Protein AF-A0A968U2H4-F1 (afdb_monomer_lite)

Radius of gyration: 17.53 Å; chains: 1; bounding box: 36×61×35 Å

Foldseek 3Di:
DVLLVQDDQDWAAPVRSLVSCVVVVDPCVVCVVVVVCLQVQHDDPPLADDPVCLVVDDPVNNVPVLNCLLNVDGQWDQDPPRIIGGPVVSSVSVVVSVCVVCVPPPDDPVDPPCPPPPPPPDD

Sequence (123 aa):
MELLRAFPDQPLSLPQIMQMLERRGINTQACRLHILALLEGHLPPGLVPTEKYADLLAPQSRQNPDYQMLLAAPLFQKLESQTYRPNYQQWNHFRSYLSTITASTHQKLSEPLTVGLGVLTQE

pLDDT: mean 83.1, std 10.62, range [44.88, 93.62]

Structure (mmCIF, N/CA/C/O backbone):
data_AF-A0A968U2H4-F1
#
_entry.id   AF-A0A968U2H4-F1
#
loop_
_atom_site.group_PDB
_atom_site.id
_atom_site.type_symbol
_atom_site.label_atom_id
_atom_site.label_alt_id
_atom_site.label_comp_id
_atom_site.label_asym_id
_atom_site.label_entity_id
_atom_site.label_seq_id
_atom_site.pdbx_PDB_ins_code
_atom_site.Cartn_x
_atom_site.Cartn_y
_atom_site.Cartn_z
_atom_site.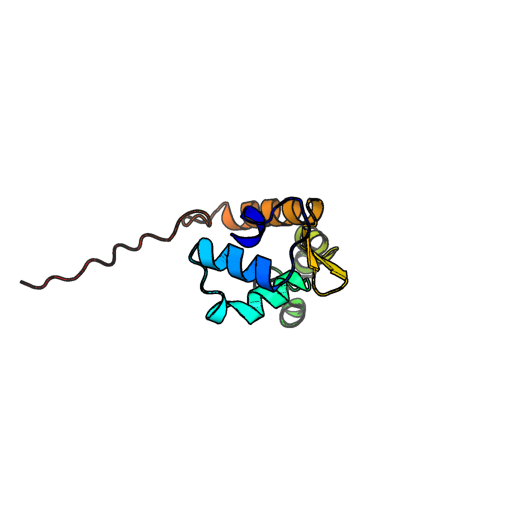occupancy
_atom_site.B_iso_or_equiv
_atom_site.auth_seq_id
_atom_site.auth_comp_id
_atom_site.auth_asym_id
_atom_site.auth_atom_id
_atom_site.pdbx_PDB_model_num
ATOM 1 N N . MET A 1 1 ? -6.618 -5.494 -4.643 1.00 64.69 1 MET A N 1
ATOM 2 C CA . MET A 1 1 ? -6.197 -4.972 -3.323 1.00 64.69 1 MET A CA 1
ATOM 3 C C . MET A 1 1 ? -7.419 -4.472 -2.572 1.00 64.69 1 MET A C 1
ATOM 5 O O . MET A 1 1 ? -8.032 -3.508 -3.017 1.00 64.69 1 MET A O 1
ATOM 9 N N . GLU A 1 2 ? -7.779 -5.133 -1.470 1.00 73.62 2 GLU A N 1
ATOM 10 C CA . GLU A 1 2 ? -9.006 -4.850 -0.702 1.00 73.62 2 GLU A CA 1
ATOM 11 C C . GLU A 1 2 ? -9.017 -3.465 -0.045 1.00 73.62 2 GLU A C 1
ATOM 13 O O . GLU A 1 2 ? -10.058 -2.816 -0.010 1.00 73.62 2 GLU A O 1
ATOM 18 N N . LEU A 1 3 ? -7.855 -2.953 0.376 1.00 77.00 3 LEU A N 1
ATOM 19 C CA . LEU A 1 3 ? -7.736 -1.625 0.990 1.00 77.00 3 LEU A CA 1
ATOM 20 C C . LEU A 1 3 ? -8.284 -0.507 0.081 1.00 77.00 3 LEU A C 1
ATOM 22 O O . LEU A 1 3 ? -8.980 0.388 0.547 1.00 77.00 3 LEU A O 1
ATOM 26 N N . LEU A 1 4 ? -8.046 -0.615 -1.231 1.00 76.75 4 LEU A N 1
ATOM 27 C CA . LEU A 1 4 ? -8.518 0.340 -2.241 1.00 76.75 4 LEU A CA 1
ATOM 28 C C . LEU A 1 4 ? -10.008 0.177 -2.577 1.00 76.75 4 LEU A C 1
ATOM 30 O O . LEU A 1 4 ? -10.565 0.995 -3.299 1.00 76.75 4 LEU A O 1
ATOM 34 N N . ARG A 1 5 ? -10.644 -0.927 -2.171 1.00 77.50 5 ARG A N 1
ATOM 35 C CA . ARG A 1 5 ? -12.072 -1.204 -2.420 1.00 77.50 5 ARG A CA 1
ATOM 36 C C . ARG A 1 5 ? -12.937 -0.893 -1.203 1.00 77.50 5 ARG A C 1
ATOM 38 O O . ARG A 1 5 ? -14.137 -0.694 -1.347 1.00 77.50 5 ARG A O 1
ATOM 45 N N . ALA A 1 6 ? -12.341 -0.929 -0.015 1.00 76.75 6 ALA A N 1
ATOM 46 C CA . ALA A 1 6 ? -13.058 -0.872 1.247 1.00 76.75 6 ALA A CA 1
ATOM 47 C C . ALA A 1 6 ? -13.182 0.535 1.833 1.00 76.75 6 ALA A C 1
ATOM 49 O O . ALA A 1 6 ? -14.115 0.792 2.588 1.00 76.75 6 ALA A O 1
ATOM 50 N N . PHE A 1 7 ? -12.245 1.418 1.500 1.00 83.75 7 PHE A N 1
ATOM 51 C CA . PHE A 1 7 ? -12.133 2.729 2.123 1.00 83.75 7 PHE A CA 1
ATOM 52 C C . PHE A 1 7 ? -13.296 3.656 1.719 1.00 83.75 7 PHE A C 1
ATOM 54 O O . PHE A 1 7 ? -13.599 3.762 0.529 1.00 83.75 7 PHE A O 1
ATOM 61 N N . PRO A 1 8 ? -13.941 4.324 2.689 1.00 80.38 8 PRO A N 1
ATOM 62 C CA . PRO A 1 8 ? -14.984 5.309 2.438 1.00 80.38 8 PRO A CA 1
ATOM 63 C C . PRO A 1 8 ? -14.389 6.658 2.009 1.00 80.38 8 PRO A C 1
ATOM 65 O O . PRO A 1 8 ? -13.182 6.875 2.105 1.00 80.38 8 PRO A O 1
ATOM 68 N N . ASP A 1 9 ? -15.254 7.585 1.587 1.00 78.50 9 ASP A N 1
ATOM 69 C CA . ASP A 1 9 ? -14.830 8.932 1.170 1.00 78.50 9 ASP A CA 1
ATOM 70 C C . ASP A 1 9 ? -14.313 9.806 2.324 1.00 78.50 9 ASP A C 1
ATOM 72 O O . ASP A 1 9 ? -13.521 10.732 2.133 1.00 78.50 9 ASP A O 1
ATOM 76 N N . GLN A 1 10 ? -14.702 9.456 3.549 1.00 85.75 10 GLN A N 1
ATOM 77 C CA . GLN A 1 10 ? -14.258 10.121 4.767 1.00 85.75 10 GLN A CA 1
ATOM 78 C C . GLN A 1 10 ? -12.899 9.596 5.266 1.00 85.75 10 GLN A C 1
ATOM 80 O O . GLN A 1 10 ? -12.615 8.400 5.137 1.00 85.75 10 GLN A O 1
ATOM 85 N N . PRO A 1 11 ? -12.077 10.450 5.903 1.00 89.94 11 PRO A N 1
ATOM 86 C CA . PRO A 1 11 ? -10.843 10.010 6.538 1.00 89.94 11 PRO A CA 1
ATOM 87 C C . PRO A 1 11 ? -11.096 8.973 7.639 1.00 89.94 11 PRO A C 1
ATOM 89 O O . PRO A 1 11 ? -12.048 9.096 8.411 1.00 89.94 11 PRO A O 1
ATOM 92 N N . LEU A 1 12 ? -10.221 7.972 7.735 1.00 92.56 12 LEU A N 1
ATOM 93 C CA . LEU A 1 12 ? -10.302 6.924 8.754 1.00 92.56 12 LEU A CA 1
ATOM 94 C C . LEU A 1 12 ? -9.032 6.868 9.598 1.00 92.56 12 LEU A C 1
ATOM 96 O O . LEU A 1 12 ? -7.921 6.925 9.075 1.00 92.56 12 LEU A O 1
ATOM 100 N N . SER A 1 13 ? -9.193 6.692 10.906 1.00 93.62 13 SER A N 1
ATOM 101 C CA . SER A 1 13 ? -8.078 6.394 11.808 1.00 93.62 13 SER A CA 1
ATOM 102 C C . SER A 1 13 ? -7.543 4.975 11.595 1.00 93.62 13 SER A C 1
ATOM 104 O O . SER A 1 13 ? -8.274 4.078 11.161 1.00 93.62 13 SER A O 1
ATOM 106 N N . LEU A 1 14 ? -6.279 4.735 11.959 1.00 91.94 14 LEU A N 1
ATOM 107 C CA . LEU A 1 14 ? -5.670 3.399 11.888 1.00 91.94 14 LEU A CA 1
ATOM 108 C C . LEU A 1 14 ? -6.543 2.289 12.521 1.00 91.94 14 LEU A C 1
ATOM 110 O O . LEU A 1 14 ? -6.740 1.267 11.860 1.00 91.94 14 LEU A O 1
ATOM 114 N N . PRO A 1 15 ? -7.122 2.449 13.732 1.00 93.00 15 PRO A N 1
ATOM 115 C CA . PRO A 1 15 ? -8.000 1.430 14.311 1.00 93.00 15 PRO A CA 1
ATOM 116 C C . PRO A 1 15 ? -9.254 1.155 13.471 1.00 93.00 15 PRO A C 1
ATOM 118 O O . PRO A 1 15 ? -9.640 -0.002 13.316 1.00 93.00 15 PRO A O 1
ATOM 121 N N . GLN A 1 16 ? -9.865 2.192 12.884 1.00 93.19 16 GLN A N 1
ATOM 122 C CA . GLN A 1 16 ? -11.043 2.037 12.022 1.00 93.19 16 GLN A CA 1
ATOM 123 C C . GLN A 1 16 ? -10.704 1.286 10.730 1.00 93.19 16 GLN A C 1
ATOM 125 O O . GLN A 1 16 ? -11.474 0.431 10.296 1.00 93.19 16 GLN A O 1
ATOM 130 N N . ILE A 1 17 ? -9.537 1.564 10.140 1.00 92.31 17 ILE A N 1
ATOM 131 C CA . ILE A 1 17 ? -9.050 0.860 8.947 1.00 92.31 17 ILE A CA 1
ATOM 132 C C . ILE A 1 17 ? -8.834 -0.622 9.260 1.00 92.31 17 ILE A C 1
ATOM 134 O O . ILE A 1 17 ? -9.276 -1.478 8.496 1.00 92.31 17 ILE A O 1
ATOM 138 N N . MET A 1 18 ? -8.196 -0.930 10.393 1.00 93.00 18 MET A N 1
ATOM 139 C CA . MET A 1 18 ? -7.977 -2.313 10.825 1.00 93.00 18 MET A CA 1
ATOM 140 C C . MET A 1 18 ? -9.313 -3.040 11.019 1.00 93.00 18 MET A C 1
ATOM 142 O O . MET A 1 18 ? -9.542 -4.065 10.382 1.00 93.00 18 MET A O 1
ATOM 146 N N . GLN A 1 19 ? -10.246 -2.453 11.773 1.00 93.00 19 GLN A N 1
ATOM 147 C CA . GLN A 1 19 ? -11.560 -3.054 12.009 1.00 93.00 19 GLN A CA 1
ATOM 148 C C . GLN A 1 19 ? -12.344 -3.289 10.706 1.00 93.00 19 GLN A C 1
ATOM 150 O O . GLN A 1 19 ? -13.006 -4.314 10.536 1.00 93.00 19 GLN A O 1
ATOM 155 N N . MET A 1 20 ? -12.279 -2.342 9.769 1.00 92.56 20 MET A N 1
ATOM 156 C CA . MET A 1 20 ? -12.917 -2.463 8.458 1.00 92.56 20 MET A CA 1
ATOM 157 C C . MET A 1 20 ? -12.358 -3.645 7.655 1.00 92.56 20 MET A C 1
ATOM 159 O O . MET A 1 20 ? -13.124 -4.357 7.005 1.00 92.56 20 MET A O 1
ATOM 163 N N . LEU A 1 21 ? -11.041 -3.855 7.689 1.00 91.25 21 LEU A N 1
ATOM 164 C CA . LEU A 1 21 ? -10.384 -4.968 7.003 1.00 91.25 21 LEU A CA 1
ATOM 165 C C . LEU A 1 21 ? -10.698 -6.313 7.669 1.00 91.25 21 LEU A C 1
ATOM 167 O O . LEU A 1 21 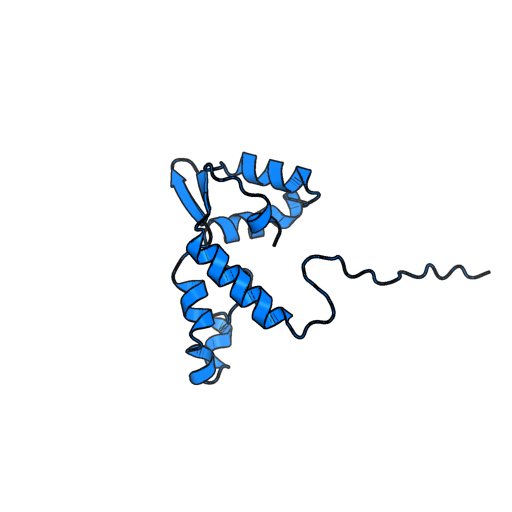? -10.989 -7.279 6.964 1.00 91.25 21 LEU A O 1
ATOM 171 N N . GLU A 1 22 ? -10.719 -6.369 9.002 1.00 91.62 22 GLU A N 1
ATOM 172 C CA . GLU A 1 22 ? -11.096 -7.574 9.759 1.00 91.62 22 GLU A CA 1
ATOM 173 C C . GLU A 1 22 ? -12.506 -8.044 9.403 1.00 91.62 22 GLU A C 1
ATOM 175 O O . GLU A 1 22 ? -12.720 -9.223 9.130 1.00 91.62 22 GLU A O 1
ATOM 180 N N . ARG A 1 23 ? -13.464 -7.111 9.300 1.00 90.19 23 ARG A N 1
ATOM 181 C CA . ARG A 1 23 ? -14.846 -7.408 8.876 1.00 90.19 23 ARG A CA 1
ATOM 182 C C . ARG A 1 23 ? -14.945 -7.990 7.464 1.00 90.19 23 ARG A C 1
ATOM 184 O O . ARG A 1 23 ? -15.970 -8.570 7.123 1.00 90.19 23 ARG A O 1
ATOM 191 N N . ARG A 1 24 ? -13.902 -7.838 6.645 1.00 86.06 24 ARG A N 1
ATOM 192 C CA . ARG A 1 24 ? -13.795 -8.411 5.295 1.00 86.06 24 ARG A CA 1
ATOM 193 C C . ARG A 1 24 ? -12.978 -9.706 5.260 1.00 86.06 24 ARG A C 1
ATOM 195 O O . ARG A 1 24 ? -12.639 -10.177 4.181 1.00 86.06 24 ARG A O 1
ATOM 202 N N . GLY A 1 25 ? -12.649 -10.271 6.422 1.00 86.69 25 GLY A N 1
ATOM 203 C CA . GLY A 1 25 ? -11.884 -11.511 6.536 1.00 86.69 25 GLY A CA 1
ATOM 204 C C . GLY A 1 25 ? -10.372 -11.335 6.372 1.00 86.69 25 GLY A C 1
ATOM 205 O O . GLY A 1 25 ? -9.658 -12.326 6.239 1.00 86.69 25 GLY A O 1
ATOM 206 N N . ILE A 1 26 ? -9.855 -10.101 6.386 1.00 87.75 26 ILE A N 1
ATOM 207 C CA . ILE A 1 26 ? -8.408 -9.862 6.372 1.00 87.75 26 ILE A CA 1
ATOM 208 C C . ILE A 1 26 ? -7.856 -10.048 7.783 1.00 87.75 26 ILE A C 1
ATOM 210 O O . ILE A 1 26 ? -8.284 -9.382 8.724 1.00 87.75 26 ILE A O 1
ATOM 214 N N . ASN A 1 27 ? -6.846 -10.904 7.922 1.00 88.81 27 ASN A N 1
ATOM 215 C CA . ASN A 1 27 ? -6.117 -11.064 9.175 1.00 88.81 27 ASN A CA 1
ATOM 216 C C . ASN A 1 27 ? -5.193 -9.853 9.411 1.00 88.81 27 ASN A C 1
ATOM 218 O O . ASN A 1 27 ? -4.031 -9.832 9.000 1.00 88.81 27 ASN A O 1
ATOM 222 N N . THR A 1 28 ? -5.712 -8.820 10.071 1.00 90.56 28 THR A N 1
ATOM 223 C CA . THR A 1 28 ? -4.960 -7.585 10.334 1.00 90.56 28 THR A CA 1
ATOM 224 C C . THR A 1 28 ? -3.854 -7.759 11.364 1.00 90.56 28 THR A C 1
ATOM 226 O O . THR A 1 28 ? -2.915 -6.972 11.347 1.00 90.56 28 THR A O 1
ATOM 229 N N . GLN A 1 29 ? -3.901 -8.791 12.213 1.00 90.88 29 GLN A N 1
ATOM 230 C CA . GLN A 1 29 ? -2.797 -9.140 13.113 1.00 90.88 29 GLN A CA 1
ATOM 231 C C . GLN A 1 29 ? -1.558 -9.539 12.302 1.00 90.88 29 GLN A C 1
ATOM 233 O O . GLN A 1 29 ? -0.490 -8.956 12.480 1.00 90.88 29 GLN A O 1
ATOM 238 N N . ALA A 1 30 ? -1.722 -10.460 11.348 1.00 88.69 30 ALA A N 1
ATOM 239 C CA . ALA A 1 30 ? -0.637 -10.918 10.481 1.00 88.69 30 ALA A CA 1
ATOM 240 C C . ALA A 1 30 ? -0.192 -9.845 9.471 1.00 88.69 30 ALA A C 1
ATOM 242 O O . ALA A 1 30 ? 0.990 -9.734 9.150 1.00 88.69 30 ALA A O 1
ATOM 243 N N . CYS A 1 31 ? -1.127 -9.032 8.970 1.00 89.38 31 CYS A N 1
ATOM 244 C CA . CYS A 1 31 ? -0.848 -8.044 7.926 1.00 89.38 31 CYS A CA 1
ATOM 245 C C . CYS A 1 31 ? -0.558 -6.628 8.448 1.00 89.38 31 CYS A C 1
ATOM 247 O O . CYS A 1 31 ? -0.343 -5.732 7.631 1.00 89.38 31 CYS A O 1
ATOM 249 N N . ARG A 1 32 ? -0.536 -6.399 9.771 1.00 91.88 32 ARG A N 1
ATOM 250 C CA . ARG A 1 32 ? -0.445 -5.057 10.379 1.00 91.88 32 ARG A CA 1
ATOM 251 C C . ARG A 1 32 ? 0.683 -4.213 9.795 1.00 91.88 32 ARG A C 1
ATOM 253 O O . ARG A 1 32 ? 0.446 -3.068 9.422 1.00 91.88 32 ARG A O 1
ATOM 260 N N . LEU A 1 33 ? 1.890 -4.777 9.718 1.00 92.00 33 LEU A N 1
ATOM 261 C CA . LEU A 1 33 ? 3.072 -4.065 9.228 1.00 92.00 33 LEU A CA 1
ATOM 262 C C . LEU A 1 33 ? 2.926 -3.673 7.757 1.00 92.00 33 LEU A C 1
ATOM 264 O O . LEU A 1 33 ? 3.218 -2.538 7.403 1.00 92.00 33 LEU A O 1
ATOM 268 N N . HIS A 1 34 ? 2.414 -4.571 6.914 1.00 90.69 34 HIS A N 1
ATOM 2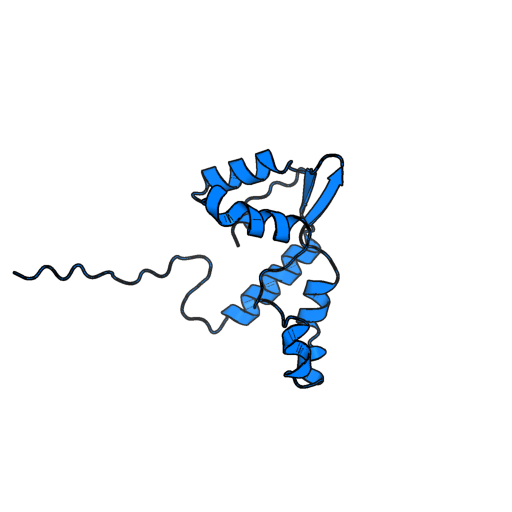69 C CA . HIS A 1 34 ? 2.190 -4.281 5.497 1.00 90.69 34 HIS A CA 1
ATOM 270 C C . HIS A 1 34 ? 1.080 -3.250 5.282 1.00 90.69 34 HIS A C 1
ATOM 272 O O . HIS A 1 34 ? 1.213 -2.380 4.426 1.00 90.69 34 HIS A O 1
ATOM 278 N N . ILE A 1 35 ? 0.003 -3.317 6.072 1.00 91.94 35 ILE A N 1
ATOM 279 C CA . ILE A 1 35 ? -1.077 -2.325 6.032 1.00 91.94 35 ILE A CA 1
ATOM 280 C C . ILE A 1 35 ? -0.525 -0.951 6.418 1.00 91.94 35 ILE A C 1
ATOM 282 O O . ILE A 1 35 ? -0.755 0.014 5.698 1.00 91.94 35 ILE A O 1
ATOM 286 N N . LEU A 1 36 ? 0.236 -0.865 7.514 1.00 92.81 36 LEU A N 1
ATOM 287 C CA . LEU A 1 36 ? 0.834 0.393 7.956 1.00 92.81 36 LEU A CA 1
ATOM 288 C C . LEU A 1 36 ? 1.831 0.933 6.926 1.00 92.81 36 LEU A C 1
ATOM 290 O O . LEU A 1 36 ? 1.756 2.103 6.577 1.00 92.81 36 LEU A O 1
ATOM 294 N N . ALA A 1 37 ? 2.711 0.084 6.394 1.00 91.62 37 ALA A N 1
ATOM 295 C CA . ALA A 1 37 ? 3.664 0.471 5.360 1.00 91.62 37 ALA A CA 1
ATOM 296 C C . ALA A 1 37 ? 2.947 1.100 4.154 1.00 91.62 37 ALA A C 1
ATOM 298 O O . ALA A 1 37 ? 3.332 2.183 3.717 1.00 91.62 37 ALA A O 1
ATOM 299 N N . LEU A 1 38 ? 1.852 0.482 3.698 1.00 91.00 38 LEU A N 1
ATOM 300 C CA . LEU A 1 38 ? 1.041 0.978 2.588 1.00 91.00 38 LEU A CA 1
ATOM 301 C C . LEU A 1 38 ? 0.361 2.320 2.891 1.00 91.00 38 LEU A C 1
ATOM 303 O O . LEU A 1 38 ? 0.317 3.194 2.024 1.00 91.00 38 LEU A O 1
ATOM 307 N N . LEU A 1 39 ? -0.155 2.488 4.111 1.00 92.06 39 LEU A N 1
ATOM 308 C CA . LEU A 1 39 ? -0.749 3.745 4.578 1.00 92.06 39 LEU A CA 1
ATOM 309 C C . LEU A 1 39 ? 0.291 4.872 4.685 1.00 92.06 39 LEU A C 1
ATOM 311 O O . LEU A 1 39 ? -0.028 6.021 4.395 1.00 92.06 39 LEU A O 1
ATOM 315 N N . GLU A 1 40 ? 1.535 4.537 5.029 1.00 90.75 40 GLU A N 1
ATOM 316 C CA . GLU A 1 40 ? 2.673 5.466 5.053 1.00 90.75 40 GLU A CA 1
ATOM 317 C C . GLU A 1 40 ? 3.296 5.689 3.658 1.00 90.75 40 GLU A C 1
ATOM 319 O O . GLU A 1 40 ? 4.302 6.380 3.538 1.00 90.75 40 GLU A O 1
ATOM 324 N N . GLY A 1 41 ? 2.718 5.121 2.592 1.00 89.19 41 GLY A N 1
ATOM 325 C CA . GLY A 1 41 ? 3.157 5.344 1.210 1.00 89.19 41 GLY A CA 1
ATOM 326 C C . GLY A 1 41 ? 4.175 4.339 0.669 1.00 89.19 41 GLY A C 1
ATOM 327 O O . GLY A 1 41 ? 4.601 4.465 -0.476 1.00 89.19 41 GLY A O 1
ATOM 328 N N . HIS A 1 42 ? 4.532 3.312 1.437 1.00 89.25 42 HIS A N 1
ATOM 329 C CA . HIS A 1 42 ? 5.439 2.261 0.986 1.00 89.25 42 HIS A CA 1
ATOM 330 C C . HIS A 1 42 ? 4.673 1.205 0.188 1.00 89.25 42 HIS A C 1
ATOM 332 O O . HIS A 1 42 ? 3.787 0.518 0.703 1.00 89.25 42 HIS A O 1
ATOM 338 N N . LEU A 1 43 ? 5.034 1.047 -1.083 1.00 87.12 43 LEU A N 1
ATOM 339 C CA . LEU A 1 43 ? 4.475 -0.008 -1.919 1.00 87.12 43 LEU A CA 1
ATOM 340 C C . LEU A 1 43 ? 5.062 -1.381 -1.538 1.00 87.12 43 LEU A C 1
ATOM 342 O O . LEU A 1 43 ? 6.235 -1.467 -1.167 1.00 87.12 43 LEU A O 1
ATOM 346 N N . PRO A 1 44 ? 4.276 -2.469 -1.648 1.00 84.94 44 PRO A N 1
ATOM 347 C CA . PRO A 1 44 ? 4.771 -3.814 -1.401 1.00 84.94 44 PRO A CA 1
ATOM 348 C C . PRO A 1 44 ? 5.979 -4.150 -2.288 1.00 84.94 44 PRO A C 1
ATOM 350 O O . PRO A 1 44 ? 5.981 -3.811 -3.479 1.00 84.94 44 PRO A O 1
ATOM 353 N N . PRO A 1 45 ? 6.992 -4.846 -1.744 1.00 81.31 45 PRO A N 1
ATOM 354 C CA . PRO A 1 45 ? 8.156 -5.245 -2.521 1.00 81.31 45 PRO A CA 1
ATOM 355 C C . PRO A 1 45 ? 7.738 -6.138 -3.695 1.00 81.31 45 PRO A C 1
ATOM 357 O O . PRO A 1 45 ? 6.850 -6.980 -3.565 1.00 81.31 45 PRO A O 1
ATOM 360 N N . GLY A 1 46 ? 8.379 -5.945 -4.847 1.00 79.44 46 GLY A N 1
ATOM 361 C CA . GLY A 1 46 ? 8.098 -6.704 -6.070 1.00 79.44 46 GLY A CA 1
ATOM 362 C C . GLY A 1 46 ? 7.005 -6.116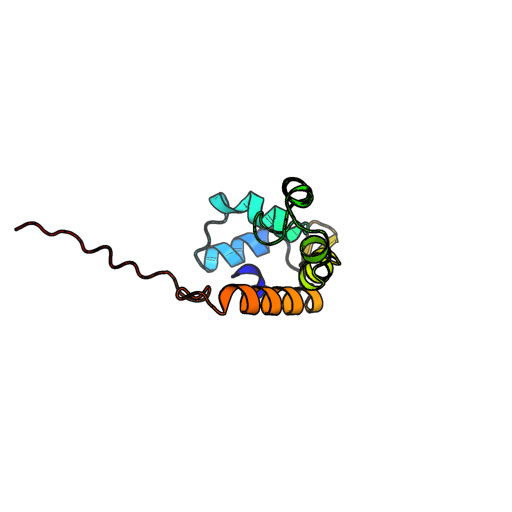 -6.968 1.00 79.44 46 GLY A C 1
ATOM 363 O O . GLY A 1 46 ? 6.871 -6.572 -8.098 1.00 79.44 46 GLY A O 1
ATOM 364 N N . LEU A 1 47 ? 6.262 -5.090 -6.527 1.00 81.81 47 LEU A N 1
ATOM 365 C CA . LEU A 1 47 ? 5.326 -4.367 -7.404 1.00 81.81 47 LEU A CA 1
ATOM 366 C C . LEU A 1 47 ? 6.025 -3.395 -8.345 1.00 81.81 47 LEU A C 1
ATOM 368 O O . LEU A 1 47 ? 5.628 -3.268 -9.498 1.00 81.81 47 LEU A O 1
ATOM 372 N N . VAL A 1 48 ? 7.039 -2.705 -7.840 1.00 84.38 48 VAL A N 1
ATOM 373 C CA . VAL A 1 48 ? 7.939 -1.851 -8.612 1.00 84.38 48 VAL A CA 1
ATOM 374 C C . VAL A 1 48 ? 9.368 -2.306 -8.333 1.00 84.38 48 VAL A C 1
ATOM 376 O O . VAL A 1 48 ? 9.626 -2.857 -7.252 1.00 84.38 48 VAL A O 1
ATOM 379 N N . PRO A 1 49 ? 10.307 -2.113 -9.272 1.00 79.69 49 PRO A N 1
ATOM 380 C CA . PRO A 1 49 ? 11.707 -2.391 -9.006 1.00 79.69 49 PRO A CA 1
ATOM 381 C C . PRO A 1 49 ? 12.176 -1.622 -7.776 1.00 79.69 49 PRO A C 1
ATOM 383 O O . PRO A 1 49 ? 12.043 -0.402 -7.711 1.00 79.69 49 PRO A O 1
ATOM 386 N N . THR A 1 50 ? 12.707 -2.333 -6.787 1.00 73.81 50 THR A N 1
ATOM 387 C CA . THR A 1 50 ? 13.336 -1.679 -5.641 1.00 73.81 50 THR A CA 1
ATOM 388 C C . THR A 1 50 ? 14.717 -1.177 -6.044 1.00 73.81 50 THR A C 1
ATOM 390 O O . THR A 1 50 ? 15.360 -1.756 -6.922 1.00 73.81 50 THR A O 1
ATOM 393 N N . GLU A 1 51 ? 15.206 -0.131 -5.376 1.00 71.94 51 GLU A N 1
ATOM 394 C CA . GLU A 1 51 ? 16.536 0.443 -5.639 1.00 71.94 51 GLU A CA 1
ATOM 395 C C . GLU A 1 51 ? 17.643 -0.620 -5.598 1.00 71.94 51 GLU A C 1
ATOM 397 O O . GLU A 1 51 ? 18.551 -0.611 -6.421 1.00 71.94 51 GLU A O 1
ATOM 402 N N . LYS A 1 52 ? 17.491 -1.627 -4.728 1.00 73.12 52 LYS A N 1
ATOM 403 C CA . LYS A 1 52 ? 18.398 -2.778 -4.610 1.00 73.12 52 LYS A CA 1
ATOM 404 C C . LYS A 1 52 ? 18.593 -3.561 -5.915 1.00 73.12 52 LYS A C 1
ATOM 406 O O . LYS A 1 52 ? 19.652 -4.146 -6.117 1.00 73.12 52 LYS A O 1
ATOM 411 N N . TYR A 1 53 ? 17.576 -3.621 -6.771 1.00 71.62 53 TYR A N 1
ATOM 412 C CA . TYR A 1 53 ? 17.638 -4.314 -8.061 1.00 71.62 53 TYR A CA 1
ATOM 413 C C . TYR A 1 53 ? 17.666 -3.344 -9.239 1.00 71.62 53 TYR A C 1
ATOM 415 O O . TYR A 1 53 ? 17.736 -3.795 -10.382 1.00 71.62 53 TYR A O 1
ATOM 423 N N . ALA A 1 54 ? 17.629 -2.032 -8.981 1.00 72.31 54 ALA A N 1
ATOM 424 C CA . ALA A 1 54 ? 17.665 -1.027 -10.030 1.00 72.31 54 ALA A CA 1
ATOM 425 C C . ALA A 1 54 ? 18.904 -1.229 -10.900 1.00 72.31 54 ALA A C 1
ATOM 427 O O . ALA A 1 54 ? 18.775 -1.239 -12.118 1.00 72.31 54 ALA A O 1
ATOM 428 N N . ASP A 1 55 ? 20.061 -1.525 -10.299 1.00 77.44 55 ASP A N 1
ATOM 429 C CA . ASP A 1 55 ? 21.311 -1.740 -11.030 1.00 77.44 55 ASP A CA 1
ATOM 430 C C . ASP A 1 55 ? 21.318 -2.938 -11.986 1.00 77.44 55 ASP A C 1
ATOM 432 O O . ASP A 1 55 ? 22.070 -2.942 -12.960 1.00 77.44 55 ASP A O 1
ATOM 436 N N . LEU A 1 56 ? 20.419 -3.901 -11.775 1.00 82.12 56 LEU A N 1
ATOM 437 C CA . LEU A 1 56 ? 20.246 -5.068 -12.642 1.00 82.12 56 LEU A CA 1
ATOM 438 C C . LEU A 1 56 ? 19.309 -4.797 -13.828 1.00 82.12 56 LEU A C 1
ATOM 440 O O . LEU A 1 56 ? 19.205 -5.621 -14.736 1.00 82.12 56 LEU A O 1
ATOM 444 N N . LEU A 1 57 ? 18.615 -3.658 -13.833 1.00 81.25 57 LEU A N 1
ATOM 445 C CA . LEU A 1 57 ? 17.710 -3.276 -14.908 1.00 81.25 57 LEU A CA 1
ATOM 446 C C . LEU A 1 57 ? 18.423 -2.443 -15.968 1.00 81.25 57 LEU A C 1
ATOM 448 O O . LEU A 1 57 ? 19.201 -1.537 -15.652 1.00 81.25 57 LEU A O 1
ATOM 452 N N . ALA A 1 58 ? 18.071 -2.690 -17.231 1.00 84.75 58 ALA A N 1
ATOM 453 C CA . ALA A 1 58 ? 18.427 -1.804 -18.330 1.00 84.75 58 ALA A CA 1
ATOM 454 C C . ALA A 1 58 ? 17.903 -0.375 -18.056 1.00 84.75 58 ALA A C 1
ATOM 456 O O . ALA A 1 58 ? 16.814 -0.230 -17.486 1.00 84.75 58 ALA A O 1
ATOM 457 N N . PRO A 1 59 ? 18.623 0.687 -18.468 1.00 79.81 59 PRO A N 1
ATOM 458 C CA . PRO A 1 59 ? 18.220 2.074 -18.222 1.00 79.81 59 PRO A CA 1
ATOM 459 C C . PRO A 1 59 ? 16.789 2.390 -18.677 1.00 79.81 59 PRO A C 1
ATOM 461 O O . PRO A 1 59 ? 16.054 3.072 -17.967 1.00 79.81 59 PRO A O 1
ATOM 464 N N . GLN A 1 60 ? 16.360 1.825 -19.809 1.00 81.94 60 GLN A N 1
ATOM 465 C CA . GLN A 1 60 ? 15.007 1.991 -20.347 1.00 81.94 60 GLN A CA 1
ATOM 466 C C . GLN A 1 60 ? 13.940 1.409 -19.407 1.00 81.94 60 GLN A C 1
ATOM 468 O O . GLN A 1 60 ? 12.889 2.011 -19.215 1.00 81.94 60 GLN A O 1
ATOM 473 N N . SER A 1 61 ? 14.228 0.274 -18.764 1.00 82.00 61 SER A N 1
ATOM 474 C CA . SER A 1 61 ? 13.327 -0.349 -17.788 1.00 82.00 61 SER A CA 1
ATOM 475 C C . SER A 1 61 ? 13.272 0.428 -16.471 1.00 82.00 61 SER A C 1
ATOM 477 O O . SER A 1 61 ? 12.220 0.464 -15.836 1.00 82.00 61 SER A O 1
ATOM 479 N N . ARG A 1 62 ? 14.375 1.078 -16.064 1.00 78.31 62 ARG A N 1
ATOM 480 C CA . ARG A 1 62 ? 14.392 1.972 -14.887 1.00 78.31 62 ARG A CA 1
ATOM 481 C C . ARG A 1 62 ? 13.557 3.228 -15.120 1.00 78.31 62 ARG A C 1
ATOM 483 O O . ARG A 1 62 ? 12.906 3.712 -14.204 1.00 78.31 62 ARG A O 1
ATOM 490 N N . GLN A 1 63 ? 13.567 3.737 -16.348 1.00 82.56 63 GLN A N 1
ATOM 491 C CA . GLN A 1 63 ? 12.840 4.941 -16.745 1.00 82.56 63 GLN A CA 1
ATOM 492 C C . GLN A 1 63 ? 11.386 4.668 -17.145 1.00 82.56 63 GLN A C 1
ATOM 494 O O . GLN A 1 63 ? 10.744 5.563 -17.690 1.00 82.56 63 GLN A O 1
ATOM 499 N N . ASN A 1 64 ? 10.850 3.473 -16.869 1.00 85.62 64 ASN A N 1
ATOM 500 C CA . ASN A 1 64 ? 9.468 3.158 -17.201 1.00 85.62 64 ASN A CA 1
ATOM 501 C C . ASN A 1 64 ? 8.521 4.212 -16.576 1.00 85.62 64 ASN A C 1
ATOM 503 O O . ASN A 1 64 ? 8.530 4.388 -15.349 1.00 85.62 64 ASN A O 1
ATOM 507 N N . PRO A 1 65 ? 7.713 4.914 -17.394 1.00 86.06 65 PRO A N 1
ATOM 508 C CA . PRO A 1 65 ? 6.830 5.973 -16.917 1.00 86.06 65 PRO A CA 1
ATOM 509 C C . PRO A 1 65 ? 5.797 5.470 -15.902 1.00 86.06 65 PRO A C 1
ATOM 511 O O . PRO A 1 65 ? 5.449 6.213 -14.987 1.00 86.06 65 PRO A O 1
ATOM 514 N N . ASP A 1 66 ? 5.357 4.211 -15.996 1.00 86.19 66 ASP A N 1
ATOM 515 C CA . ASP A 1 66 ? 4.424 3.626 -15.031 1.00 86.19 66 ASP A CA 1
ATOM 516 C C . ASP A 1 66 ? 5.035 3.562 -13.629 1.00 86.19 66 ASP A C 1
ATOM 518 O O . ASP A 1 66 ? 4.381 3.921 -12.651 1.00 86.19 66 ASP A O 1
ATOM 522 N N . TYR A 1 67 ? 6.311 3.181 -13.507 1.00 86.75 67 TYR A N 1
ATOM 523 C CA . TYR A 1 67 ? 6.985 3.133 -12.205 1.00 86.75 67 TYR A CA 1
ATOM 524 C C . TYR A 1 67 ? 7.136 4.530 -11.606 1.00 86.75 67 TYR A C 1
ATOM 526 O O . TYR A 1 67 ? 6.876 4.718 -10.418 1.00 86.75 67 TYR A O 1
ATOM 534 N N . GLN A 1 68 ? 7.496 5.517 -12.432 1.00 86.38 68 GLN A N 1
ATOM 535 C CA . GLN A 1 68 ? 7.611 6.905 -11.986 1.00 86.38 68 GLN A CA 1
ATOM 536 C C . GLN A 1 68 ? 6.263 7.449 -11.505 1.00 86.38 68 GLN A C 1
ATOM 538 O O . GLN A 1 68 ? 6.199 8.050 -10.436 1.00 86.38 68 GLN A O 1
ATOM 543 N N . MET A 1 69 ? 5.173 7.176 -12.232 1.00 88.38 69 MET A N 1
ATOM 544 C CA . MET A 1 69 ? 3.825 7.575 -11.813 1.00 88.38 69 MET A CA 1
ATOM 545 C C . MET A 1 69 ? 3.416 6.935 -10.482 1.00 88.38 69 MET A C 1
ATOM 547 O O . MET A 1 69 ? 2.835 7.610 -9.634 1.00 88.38 69 MET A O 1
ATOM 551 N N . LEU A 1 70 ? 3.736 5.656 -10.257 1.00 87.38 70 LEU A N 1
ATOM 552 C CA . LEU A 1 70 ? 3.390 4.961 -9.008 1.00 87.38 70 LEU A CA 1
ATOM 553 C C . LEU A 1 70 ? 4.168 5.479 -7.795 1.00 87.38 70 LEU A C 1
ATOM 555 O O . LEU A 1 70 ? 3.637 5.453 -6.684 1.00 87.38 70 LEU A O 1
ATOM 559 N N . LEU A 1 71 ? 5.400 5.941 -8.010 1.00 87.38 71 LEU A N 1
ATOM 560 C CA . LEU A 1 71 ? 6.279 6.478 -6.971 1.00 87.38 71 LEU A CA 1
ATOM 561 C C . LEU A 1 71 ? 6.108 7.990 -6.753 1.00 87.38 71 LEU A C 1
ATOM 563 O O . LEU A 1 71 ? 6.548 8.503 -5.728 1.00 87.38 71 LEU A O 1
ATOM 567 N N . ALA A 1 72 ? 5.454 8.699 -7.678 1.00 87.81 72 ALA A N 1
ATOM 568 C CA . ALA A 1 72 ? 5.289 10.152 -7.617 1.00 87.81 72 ALA A CA 1
ATOM 569 C C . ALA A 1 72 ? 4.467 10.634 -6.409 1.00 87.81 72 ALA A C 1
ATOM 571 O O . ALA A 1 72 ? 4.666 11.753 -5.937 1.00 87.81 72 ALA A O 1
ATOM 572 N N . ALA A 1 73 ? 3.534 9.816 -5.913 1.00 91.06 73 ALA A N 1
ATOM 573 C CA . ALA A 1 73 ? 2.700 10.152 -4.766 1.00 91.06 73 ALA A CA 1
ATOM 574 C C . ALA A 1 73 ? 2.279 8.898 -3.980 1.00 91.06 73 ALA A C 1
ATOM 576 O O . ALA A 1 73 ? 2.109 7.826 -4.568 1.00 91.06 73 ALA A O 1
ATOM 577 N N . PRO A 1 74 ? 2.038 9.011 -2.660 1.00 91.88 74 PRO A N 1
ATOM 578 C CA . PRO A 1 74 ? 1.529 7.903 -1.863 1.00 91.88 74 PRO A CA 1
ATOM 579 C C . PRO A 1 74 ? 0.054 7.611 -2.179 1.00 91.88 74 PRO A C 1
ATOM 581 O O . PRO A 1 74 ? -0.723 8.496 -2.558 1.00 91.88 74 PRO A O 1
ATOM 584 N N . LEU A 1 75 ? -0.354 6.355 -1.966 1.00 91.69 75 LEU A N 1
ATOM 585 C CA . LEU A 1 75 ? -1.751 5.918 -2.116 1.00 91.69 75 LEU A CA 1
ATOM 586 C C . LEU A 1 75 ? -2.678 6.535 -1.063 1.00 91.69 75 LEU A C 1
ATOM 588 O O . LEU A 1 75 ? -3.883 6.653 -1.290 1.00 91.69 75 LEU A O 1
ATOM 592 N N . PHE A 1 76 ? -2.128 6.921 0.083 1.00 92.56 76 PHE A N 1
ATOM 593 C CA . PHE A 1 76 ? -2.858 7.523 1.186 1.00 92.56 76 PHE A CA 1
ATOM 594 C C . PHE A 1 76 ? -2.170 8.809 1.612 1.00 92.56 76 PHE A C 1
ATOM 596 O O . PHE A 1 76 ? -0.946 8.900 1.641 1.00 92.56 76 PHE A O 1
ATOM 603 N N . GLN A 1 77 ? -2.976 9.802 1.954 1.00 91.81 77 GLN A N 1
ATOM 604 C CA . GLN A 1 77 ? -2.518 11.013 2.611 1.00 91.81 77 GLN A CA 1
ATOM 605 C C . GLN A 1 77 ? -2.713 10.833 4.110 1.00 91.81 77 GLN A C 1
ATOM 607 O O . GLN A 1 77 ? -3.825 10.550 4.564 1.00 91.81 77 GLN A O 1
ATOM 612 N N . LYS A 1 78 ? -1.631 10.993 4.868 1.00 92.44 78 LYS A N 1
ATOM 613 C CA . LYS A 1 78 ? -1.673 11.009 6.326 1.00 92.44 78 LYS A CA 1
ATOM 614 C C . LYS A 1 78 ? -2.081 12.400 6.799 1.00 92.4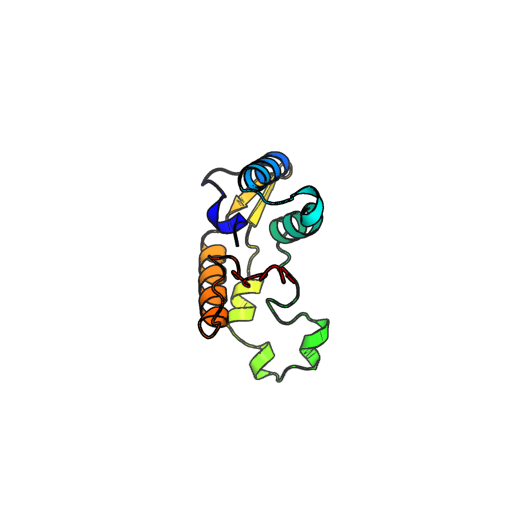4 78 LYS A C 1
ATOM 616 O O . LYS A 1 78 ? -1.422 13.388 6.490 1.00 92.44 78 LYS A O 1
ATOM 621 N N . LEU A 1 79 ? -3.184 12.455 7.526 1.00 89.81 79 LEU A N 1
ATOM 622 C CA . LEU A 1 79 ? -3.672 13.623 8.243 1.00 89.81 79 LEU A CA 1
ATOM 623 C C . LEU A 1 79 ? -3.190 13.566 9.700 1.00 89.81 79 LEU A C 1
ATOM 625 O O . LEU A 1 79 ? -2.503 12.631 10.127 1.00 89.81 79 LEU A O 1
ATOM 629 N N . GLU A 1 80 ? -3.588 14.559 10.486 1.00 87.38 80 GLU A N 1
ATOM 630 C CA . GLU A 1 80 ? -3.319 14.591 11.920 1.00 87.38 80 GLU A CA 1
ATOM 631 C C . GLU A 1 80 ? -3.865 13.341 12.640 1.00 87.38 80 GLU A C 1
ATOM 633 O O . GLU A 1 80 ? -4.807 12.671 12.195 1.00 87.38 80 GLU A O 1
ATOM 638 N N . SER A 1 81 ? -3.240 13.002 13.770 1.00 86.25 81 SER A N 1
ATOM 639 C CA . SER A 1 81 ? -3.672 11.909 14.654 1.00 86.25 81 SER A CA 1
ATOM 640 C C . SER A 1 81 ? -3.761 10.519 13.999 1.00 86.25 81 SER A C 1
ATOM 642 O O . SER A 1 81 ? -4.601 9.710 14.385 1.00 86.25 81 SER A O 1
ATOM 644 N N . GLN A 1 82 ? -2.885 10.206 13.032 1.00 89.00 82 GLN A N 1
ATOM 645 C CA . GLN A 1 82 ? -2.876 8.914 12.312 1.00 89.00 82 GLN A CA 1
ATOM 646 C C . GLN A 1 82 ? -4.211 8.604 11.615 1.00 89.00 82 GLN A C 1
ATOM 648 O O . GLN A 1 82 ? -4.684 7.460 11.592 1.00 89.00 82 GLN A O 1
ATOM 653 N N . THR A 1 83 ? -4.816 9.645 11.054 1.00 92.50 83 THR A N 1
ATOM 654 C CA . THR A 1 83 ? -5.985 9.534 10.188 1.00 92.50 83 THR A CA 1
ATOM 655 C C . THR A 1 83 ? -5.517 9.527 8.739 1.00 92.50 83 THR A C 1
ATOM 657 O O . THR A 1 83 ? -4.607 10.268 8.386 1.00 92.50 83 THR A O 1
ATOM 660 N N . TYR A 1 84 ? -6.112 8.700 7.886 1.00 93.50 84 TYR A N 1
ATOM 661 C CA . TYR A 1 84 ? -5.693 8.539 6.496 1.00 93.50 84 TYR A CA 1
ATOM 662 C C . TYR A 1 84 ? -6.849 8.833 5.550 1.00 93.50 84 TYR A C 1
ATOM 664 O O . TYR A 1 84 ? -7.988 8.431 5.801 1.00 93.50 84 TYR A O 1
ATOM 672 N N . ARG A 1 85 ? -6.539 9.503 4.439 1.00 91.94 85 ARG A N 1
ATOM 673 C CA . ARG A 1 85 ? -7.468 9.761 3.336 1.00 91.94 85 ARG A CA 1
ATOM 674 C C . ARG A 1 85 ? -6.944 9.125 2.044 1.00 91.94 85 ARG A C 1
ATOM 676 O O . ARG A 1 85 ? -5.741 9.204 1.788 1.00 91.94 85 ARG A O 1
ATOM 683 N N . PRO A 1 86 ? -7.803 8.511 1.216 1.00 91.25 86 PRO A N 1
ATOM 684 C CA . PRO A 1 86 ? -7.387 7.989 -0.080 1.00 91.25 86 PRO A CA 1
ATOM 685 C C . PRO A 1 86 ? -6.925 9.101 -1.032 1.00 91.25 86 PRO A C 1
ATOM 687 O O . PRO A 1 86 ? -7.577 10.138 -1.162 1.00 91.25 86 PRO A O 1
ATOM 690 N N . ASN A 1 87 ? -5.824 8.861 -1.746 1.00 91.62 87 ASN A N 1
ATOM 691 C CA . ASN A 1 87 ? -5.447 9.651 -2.915 1.00 91.62 87 ASN A CA 1
ATOM 692 C C . ASN A 1 87 ? -6.051 9.004 -4.170 1.00 91.62 87 ASN A C 1
ATOM 694 O O . ASN A 1 87 ? -5.455 8.110 -4.771 1.00 91.62 87 ASN A O 1
ATOM 698 N N . TYR A 1 88 ? -7.248 9.444 -4.562 1.00 88.94 88 TYR A N 1
ATOM 699 C CA . TYR A 1 88 ? -8.004 8.818 -5.652 1.00 88.94 88 TYR A CA 1
ATOM 700 C C . TYR A 1 88 ? -7.298 8.845 -7.008 1.00 88.94 88 TYR A C 1
ATOM 702 O O . TYR A 1 88 ? -7.413 7.888 -7.775 1.00 88.94 88 TYR A O 1
ATOM 710 N N . GLN A 1 89 ? -6.541 9.904 -7.299 1.00 90.56 89 GLN A N 1
ATOM 711 C CA . GLN A 1 89 ? -5.750 9.962 -8.524 1.00 90.56 89 GLN A CA 1
ATOM 712 C C . GLN A 1 89 ? -4.699 8.846 -8.519 1.00 90.56 89 GLN A C 1
ATOM 714 O O . GLN A 1 89 ? -4.627 8.053 -9.459 1.00 90.56 89 GLN A O 1
ATOM 719 N N . GLN A 1 90 ? -3.958 8.711 -7.415 1.00 91.94 90 GLN A N 1
ATOM 720 C CA . GLN A 1 90 ? -2.943 7.667 -7.283 1.00 91.94 90 GLN A CA 1
ATOM 721 C C . GLN A 1 90 ? -3.542 6.261 -7.273 1.00 91.94 90 GLN A C 1
ATOM 723 O O . GLN A 1 90 ? -2.971 5.328 -7.834 1.00 91.94 90 GLN A O 1
ATOM 728 N N . TRP A 1 91 ? -4.727 6.097 -6.693 1.00 91.06 91 TRP A N 1
ATOM 729 C CA . TRP A 1 91 ? -5.459 4.837 -6.738 1.00 91.06 91 TRP A CA 1
ATOM 730 C C . TRP A 1 91 ? -5.825 4.417 -8.156 1.00 91.06 91 TRP A C 1
ATOM 732 O O . TRP A 1 91 ? -5.732 3.232 -8.475 1.00 91.06 91 TRP A O 1
ATOM 742 N N . ASN A 1 92 ? -6.237 5.363 -9.002 1.00 89.56 92 ASN A N 1
ATOM 743 C CA . ASN A 1 92 ? -6.573 5.081 -10.393 1.00 89.56 92 ASN A CA 1
ATOM 744 C C . ASN A 1 92 ? -5.331 4.665 -11.187 1.00 89.56 92 ASN A C 1
ATOM 746 O O . ASN A 1 92 ? -5.377 3.646 -11.877 1.00 89.56 92 ASN A O 1
ATOM 750 N N . HIS A 1 93 ? -4.207 5.370 -11.016 1.00 90.56 93 HIS A N 1
ATOM 751 C CA . HIS A 1 93 ? -2.927 4.966 -11.609 1.00 90.56 93 HIS A CA 1
ATOM 752 C C . HIS A 1 93 ? -2.511 3.564 -11.152 1.00 90.56 93 HIS A C 1
ATOM 754 O O . HIS A 1 93 ? -2.211 2.703 -11.976 1.00 90.56 93 HIS A O 1
ATOM 760 N N . PHE A 1 94 ? -2.590 3.295 -9.849 1.00 90.12 94 PHE A N 1
ATOM 761 C CA . PHE A 1 94 ? -2.234 1.998 -9.281 1.00 90.12 94 PHE A CA 1
ATOM 762 C C . PHE A 1 94 ? -3.144 0.862 -9.763 1.00 90.12 94 PHE A C 1
ATOM 764 O O . PHE A 1 94 ? -2.667 -0.229 -10.070 1.00 90.12 94 PHE A O 1
ATOM 771 N N . ARG A 1 95 ? -4.456 1.101 -9.880 1.00 88.69 95 ARG A N 1
ATOM 772 C CA . ARG A 1 95 ? -5.403 0.123 -10.440 1.00 88.69 95 ARG A CA 1
ATOM 773 C C . ARG A 1 95 ? -5.132 -0.154 -11.917 1.00 88.69 95 ARG A C 1
ATOM 775 O O . ARG A 1 95 ? -5.160 -1.319 -12.303 1.00 88.69 95 ARG A O 1
ATOM 782 N N . SER A 1 96 ? -4.856 0.884 -12.707 1.00 88.88 96 SER A N 1
ATOM 783 C CA . SER A 1 96 ? -4.497 0.742 -14.122 1.00 88.88 96 SER A CA 1
ATOM 784 C C . SER A 1 96 ? -3.230 -0.100 -14.275 1.00 88.88 96 SER A C 1
ATOM 786 O O . SER A 1 96 ? -3.236 -1.108 -14.976 1.00 88.88 96 SER A O 1
ATOM 788 N N . TYR A 1 97 ? -2.189 0.224 -13.504 1.00 89.44 97 TYR A N 1
ATOM 789 C CA . TYR A 1 97 ? -0.943 -0.535 -13.487 1.00 89.44 97 TYR A CA 1
ATOM 790 C C . TYR A 1 97 ? -1.149 -2.007 -13.119 1.00 89.44 97 TYR A C 1
ATOM 792 O O . TYR A 1 97 ? -0.700 -2.896 -13.844 1.00 89.44 97 TYR A O 1
ATOM 800 N N . LEU A 1 98 ? -1.876 -2.280 -12.027 1.00 87.19 98 LEU A N 1
ATOM 801 C CA . LEU A 1 98 ? -2.199 -3.651 -11.633 1.00 87.19 98 LEU A CA 1
ATOM 802 C C . LEU A 1 98 ? -2.952 -4.393 -12.740 1.00 87.19 98 LEU A C 1
ATOM 804 O O . LEU A 1 98 ? -2.679 -5.568 -12.980 1.00 87.19 98 LEU A O 1
ATOM 808 N N . SER A 1 99 ? -3.884 -3.722 -13.419 1.00 86.75 99 SER A N 1
ATOM 809 C CA . SER A 1 99 ? -4.612 -4.305 -14.546 1.00 86.75 99 SER A CA 1
ATOM 810 C C . SER A 1 99 ? -3.673 -4.666 -15.696 1.00 86.75 99 SER A C 1
ATOM 812 O O . SER A 1 99 ? -3.810 -5.747 -16.258 1.00 86.75 99 SER A O 1
ATOM 814 N N . THR A 1 100 ? -2.699 -3.812 -16.015 1.00 87.12 100 THR A N 1
ATOM 815 C CA . THR A 1 100 ? -1.713 -4.064 -17.074 1.00 87.12 100 THR A CA 1
ATOM 816 C C . THR A 1 100 ? -0.835 -5.270 -16.750 1.00 87.12 100 THR A C 1
ATOM 818 O O . THR A 1 100 ? -0.739 -6.191 -17.559 1.00 87.12 100 THR A O 1
ATOM 821 N N . ILE A 1 101 ? -0.242 -5.324 -15.552 1.00 85.44 101 ILE A N 1
ATOM 822 C CA . ILE A 1 101 ? 0.676 -6.420 -15.189 1.00 85.44 101 ILE A CA 1
ATOM 823 C C . ILE A 1 101 ? -0.045 -7.757 -14.960 1.00 85.44 101 ILE A C 1
ATOM 825 O O . ILE A 1 101 ? 0.580 -8.811 -15.034 1.00 85.44 101 ILE A O 1
ATOM 829 N N . THR A 1 102 ? -1.354 -7.729 -14.684 1.00 85.31 102 THR A N 1
ATOM 830 C CA . THR A 1 102 ? -2.185 -8.936 -14.519 1.00 85.31 102 THR A CA 1
ATOM 831 C C . THR A 1 102 ? -3.047 -9.260 -15.740 1.00 85.31 102 THR A C 1
ATOM 833 O O . THR A 1 102 ? -3.820 -10.220 -15.726 1.00 85.31 102 THR A O 1
ATOM 836 N N . ALA A 1 103 ? -2.920 -8.501 -16.833 1.00 84.56 103 ALA A N 1
ATOM 837 C CA . ALA A 1 103 ? -3.701 -8.734 -18.047 1.00 84.56 103 ALA A CA 1
ATOM 838 C C . ALA A 1 103 ? -3.450 -10.140 -18.612 1.00 84.56 103 ALA A C 1
ATOM 840 O O . ALA A 1 103 ? -4.392 -10.845 -18.975 1.00 84.56 103 ALA A O 1
ATOM 841 N N . SER A 1 104 ? -2.186 -10.567 -18.601 1.00 81.00 104 SER A N 1
ATOM 842 C CA . SER A 1 104 ? -1.729 -11.873 -19.076 1.00 81.00 104 SER A CA 1
ATOM 843 C C . SER A 1 104 ? -1.798 -12.984 -18.023 1.00 81.00 104 SER A C 1
ATOM 845 O O . SER A 1 104 ? -1.470 -14.128 -18.333 1.00 81.00 104 SER A O 1
ATOM 847 N N . THR A 1 105 ? -2.220 -12.699 -16.784 1.00 80.88 105 THR A N 1
ATOM 848 C CA . THR A 1 105 ? -2.313 -13.737 -15.7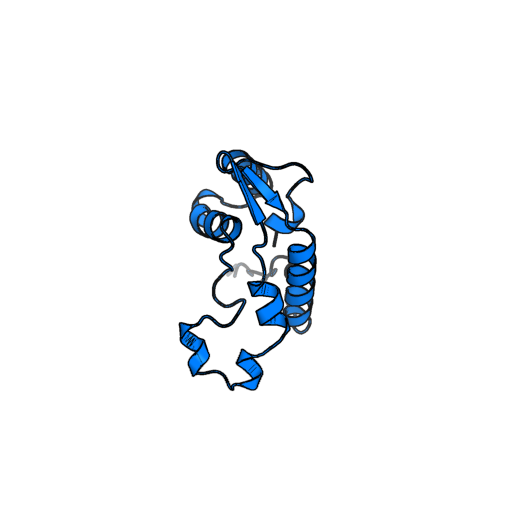50 1.00 80.88 105 THR A CA 1
ATOM 849 C C . THR A 1 105 ? -3.624 -14.510 -15.874 1.00 80.88 105 THR A C 1
ATOM 851 O O . THR A 1 105 ? -4.711 -13.929 -15.994 1.00 80.88 105 THR A O 1
ATOM 854 N N . HIS A 1 106 ? -3.520 -15.841 -15.796 1.00 75.81 106 HIS A N 1
ATOM 855 C CA . HIS A 1 106 ? -4.677 -16.736 -15.715 1.00 75.81 106 HIS A CA 1
ATOM 856 C C . HIS A 1 106 ? -5.431 -16.562 -14.389 1.00 75.81 106 HIS A C 1
ATOM 858 O O . HIS A 1 106 ? -6.657 -16.558 -14.382 1.00 75.81 106 HIS A O 1
ATOM 864 N N . GLN A 1 107 ? -4.710 -16.346 -13.281 1.00 75.25 107 GLN A N 1
ATOM 865 C CA . GLN A 1 107 ? -5.316 -16.033 -11.988 1.00 75.25 107 GLN A CA 1
ATOM 866 C C . GLN A 1 107 ? -5.622 -14.538 -11.885 1.00 75.25 107 GLN A C 1
ATOM 868 O O . GLN A 1 107 ? -4.716 -13.701 -11.980 1.00 75.25 107 GLN A O 1
ATOM 873 N N . LYS A 1 108 ? -6.892 -14.198 -11.652 1.00 77.62 108 LYS A N 1
ATOM 874 C CA . LYS A 1 108 ? -7.325 -12.820 -11.397 1.00 77.62 108 LYS A CA 1
ATOM 875 C C . LYS A 1 108 ? -7.190 -12.474 -9.917 1.00 77.62 108 LYS A C 1
ATOM 877 O O . LYS A 1 108 ? -7.418 -13.304 -9.048 1.00 77.62 108 LYS A O 1
ATOM 882 N N . LEU A 1 109 ? -6.858 -11.215 -9.623 1.00 73.25 109 LEU A N 1
ATOM 883 C CA . LEU A 1 109 ? -6.719 -10.704 -8.248 1.00 73.25 109 LEU A CA 1
ATOM 884 C C . LEU A 1 109 ? -8.062 -10.521 -7.517 1.00 73.25 109 LEU A C 1
ATOM 886 O O . LEU A 1 109 ? -8.082 -10.174 -6.337 1.00 73.25 109 LEU A O 1
ATOM 890 N N . SER A 1 110 ? -9.183 -10.633 -8.229 1.00 71.12 110 SER A N 1
ATOM 891 C CA . SER A 1 110 ? -10.534 -10.573 -7.664 1.00 71.12 110 SER A CA 1
ATOM 892 C C . SER A 1 110 ? -10.991 -11.895 -7.067 1.00 71.12 110 SER A C 1
ATOM 894 O O . SER A 1 110 ? -11.877 -11.876 -6.221 1.00 71.12 110 SER A O 1
ATOM 896 N N . GLU A 1 111 ? -10.403 -13.009 -7.493 1.00 67.38 111 GLU A N 1
ATOM 897 C CA . GLU A 1 111 ? -10.871 -14.345 -7.155 1.00 67.38 111 GLU A CA 1
ATOM 898 C C . GLU A 1 111 ? -9.732 -15.120 -6.491 1.00 67.38 111 GLU A C 1
ATOM 900 O O . GLU A 1 111 ? -8.580 -15.006 -6.921 1.00 67.38 111 GLU A O 1
ATOM 905 N N . PRO A 1 112 ? -10.004 -15.889 -5.428 1.00 67.38 112 PRO A N 1
ATOM 906 C CA . PRO A 1 112 ? -9.011 -16.810 -4.903 1.00 67.38 112 PRO A CA 1
ATOM 907 C C . PRO A 1 112 ? -8.688 -17.874 -5.959 1.00 67.38 112 PRO A C 1
ATOM 909 O O . PRO A 1 112 ? -9.572 -18.340 -6.683 1.00 67.38 112 PRO A O 1
ATOM 912 N N . LEU A 1 113 ? -7.417 -18.280 -6.045 1.00 71.06 113 LEU A N 1
ATOM 913 C CA . LEU A 1 113 ? -7.044 -19.443 -6.846 1.00 71.06 113 LEU A CA 1
ATOM 914 C C . LEU A 1 113 ? -7.714 -20.656 -6.210 1.00 71.06 113 LEU A C 1
ATOM 916 O O . LEU A 1 113 ? -7.329 -21.097 -5.127 1.00 71.06 113 LEU A O 1
ATOM 920 N N . THR A 1 114 ? -8.729 -21.184 -6.884 1.00 69.69 114 THR A N 1
ATOM 921 C CA . THR A 1 114 ? -9.400 -22.406 -6.450 1.00 69.69 114 THR A CA 1
ATOM 922 C C . THR A 1 114 ? -8.547 -23.572 -6.936 1.00 69.69 114 THR A C 1
ATOM 924 O O . THR A 1 114 ? -8.876 -24.237 -7.913 1.00 69.69 114 THR A O 1
ATOM 927 N N . VAL A 1 115 ? -7.383 -23.785 -6.310 1.00 66.69 115 VAL A N 1
ATOM 928 C CA . VAL A 1 115 ? -6.705 -25.076 -6.457 1.00 66.69 115 VAL A CA 1
ATOM 929 C C . VAL A 1 115 ? -7.668 -26.088 -5.863 1.00 66.69 115 VAL A C 1
ATOM 931 O O . VAL A 1 115 ? -7.988 -26.004 -4.677 1.00 66.69 115 VAL A O 1
ATOM 934 N N . GLY A 1 116 ? -8.163 -27.011 -6.686 1.00 58.84 116 GLY A N 1
ATOM 935 C CA . GLY A 1 116 ? -8.837 -28.198 -6.191 1.00 58.84 116 GLY A CA 1
ATOM 936 C C . GLY A 1 116 ? -7.847 -28.942 -5.309 1.00 58.84 116 GLY A C 1
ATOM 937 O O . GLY A 1 116 ? -7.039 -29.720 -5.808 1.00 58.84 116 GLY A O 1
ATOM 938 N N . LEU A 1 117 ? -7.871 -28.665 -4.006 1.00 57.75 117 LEU A N 1
ATOM 939 C CA . LEU A 1 117 ? -7.276 -29.517 -2.990 1.00 57.75 117 LEU A CA 1
ATOM 940 C C . LEU A 1 117 ? -8.122 -30.789 -3.000 1.00 57.75 117 LEU A C 1
ATOM 942 O O . LEU A 1 117 ? -9.011 -30.963 -2.171 1.00 57.75 117 LEU A O 1
ATOM 946 N N . GLY A 1 118 ? -7.924 -31.617 -4.027 1.00 53.16 118 GLY A N 1
ATOM 947 C CA . GLY A 1 118 ? -8.488 -32.946 -4.093 1.00 53.16 118 GLY A CA 1
ATOM 948 C C . GLY A 1 118 ? -8.001 -33.656 -2.848 1.00 53.16 118 GLY A C 1
ATOM 949 O O . GLY A 1 118 ? -6.817 -33.967 -2.729 1.00 53.16 118 GLY A O 1
ATOM 950 N N . VAL A 1 119 ? -8.902 -33.835 -1.887 1.00 56.34 119 VAL A N 1
ATOM 951 C CA . VAL A 1 119 ? -8.691 -34.782 -0.807 1.00 56.34 119 VAL A CA 1
ATOM 952 C C . VAL A 1 119 ? -8.454 -36.103 -1.519 1.00 56.34 119 VAL A C 1
ATOM 954 O O . VAL A 1 119 ? -9.355 -36.622 -2.172 1.00 56.34 119 VAL A O 1
ATOM 957 N N . LEU A 1 120 ? -7.221 -36.605 -1.468 1.00 53.78 120 LEU A N 1
ATOM 958 C CA . LEU A 1 120 ? -6.940 -37.988 -1.816 1.00 53.78 120 LEU A CA 1
ATOM 959 C C . LEU A 1 120 ? -7.636 -38.835 -0.749 1.00 53.78 120 LEU A C 1
ATOM 961 O O . LEU A 1 120 ? -7.037 -39.205 0.257 1.00 53.78 120 LEU A O 1
ATOM 965 N N . THR A 1 121 ? -8.933 -39.075 -0.921 1.00 49.31 121 THR A N 1
ATOM 966 C CA . THR A 1 121 ? -9.612 -40.179 -0.257 1.00 49.31 121 THR A CA 1
ATOM 967 C C . THR A 1 121 ? -9.047 -41.439 -0.892 1.00 49.31 121 THR A C 1
ATOM 969 O O . THR A 1 121 ? -9.427 -41.802 -2.002 1.00 49.31 121 THR A O 1
ATOM 972 N N . GLN A 1 122 ? -8.055 -42.039 -0.236 1.00 44.88 122 GLN A N 1
ATOM 973 C CA . GLN A 1 122 ? -7.686 -43.417 -0.518 1.00 44.88 122 GLN A CA 1
ATOM 974 C C . GLN A 1 122 ? -8.756 -44.310 0.118 1.00 44.88 122 GLN A C 1
ATOM 976 O O . GLN A 1 122 ? -8.944 -44.255 1.334 1.00 44.88 122 GLN A O 1
ATOM 981 N N . GLU A 1 123 ? -9.480 -45.047 -0.726 1.00 50.72 123 GLU A N 1
ATOM 982 C CA . GLU A 1 123 ? -10.279 -46.221 -0.349 1.00 50.72 123 GLU A CA 1
ATOM 983 C C . GLU A 1 123 ? -9.378 -47.445 -0.142 1.00 50.72 123 GLU A C 1
ATOM 985 O O . GLU A 1 123 ? -8.351 -47.551 -0.858 1.00 50.72 123 GLU A O 1
#

Secondary structure (DSSP, 8-state):
-THHHH--SS-EEHHHHHHHHHTTT--HHHHHHHHHHHHTTPPPTTSS--HHHHTTS-HHHHT-HHHHHHHSS-SEEEEGGGEEEE-HHHHHHHHHHHHHHTTT-SS-TTS------------